Protein AF-A0A6V7M2Y9-F1 (afdb_monomer_lite)

Organism: NCBI:txid1563983

pLDDT: mean 86.56, std 9.56, range [51.16, 97.06]

Foldseek 3Di:
DLVVVCVVVVHPDGDLVSVQVVCVVVVHHRDPDRPDPDDFDFDWDDDDHDIDTDGDDDDDDPVVVVVCVPPPPDDDDDDDDDDDDDDCDDPNDGDPDPVYDDPDDD

InterPro domains:
  IPR004823 TATA box binding protein associated factor (TAF), histone-like fold domain [PF02969] (1-24)
  IPR009072 Histone-fold [G3DSA:1.10.20.10] (1-25)
  IPR009072 Histone-fold [SSF47113] (1-34)
  IPR037796 Transcription initiation factor TFIID subunit 6 [PTHR10221] (1-104)

Radius of gyration: 23.22 Å; chains: 1; bounding box: 49×47×64 Å

Sequence (106 aa):
DAAKFMRHGKRQRLTTHDIDHALKIKNIEPTYGFFSKDHIPFRFASGGGRELHFVEEKEVDLNEMISMAGGASWPKLPLEVTLRAHWLCIDGVQPTIPENPPPVSK

Structure (mmCIF, N/CA/C/O backbone):
data_AF-A0A6V7M2Y9-F1
#
_entry.id   AF-A0A6V7M2Y9-F1
#
loop_
_atom_site.group_PDB
_atom_site.id
_atom_site.type_symbol
_atom_site.label_atom_id
_atom_site.label_alt_id
_atom_site.label_comp_id
_atom_site.label_asym_id
_atom_site.label_entity_id
_atom_site.label_seq_id
_atom_site.pdbx_PDB_ins_code
_atom_site.Cartn_x
_atom_site.Cartn_y
_atom_site.Cartn_z
_atom_site.occupancy
_atom_site.B_iso_or_equiv
_atom_site.auth_seq_id
_atom_site.auth_comp_id
_atom_site.auth_asym_id
_atom_site.auth_atom_id
_atom_site.pdbx_PDB_model_num
ATOM 1 N N . ASP A 1 1 ? -15.422 -6.793 -3.848 1.00 88.88 1 ASP A N 1
ATOM 2 C CA . ASP A 1 1 ? -15.143 -5.542 -4.592 1.00 88.88 1 ASP A CA 1
ATOM 3 C C . ASP A 1 1 ? -13.834 -4.870 -4.197 1.00 88.88 1 ASP A C 1
ATOM 5 O O . ASP A 1 1 ? -13.101 -4.499 -5.100 1.00 88.88 1 ASP A O 1
ATOM 9 N N . ALA A 1 2 ? -13.456 -4.821 -2.915 1.00 93.69 2 ALA A N 1
ATOM 10 C CA . ALA A 1 2 ? -12.163 -4.257 -2.490 1.00 93.69 2 ALA A CA 1
ATOM 11 C C . ALA A 1 2 ? -10.942 -4.880 -3.207 1.00 93.69 2 ALA A C 1
ATOM 13 O O . ALA A 1 2 ? -10.093 -4.173 -3.741 1.00 93.69 2 ALA A O 1
ATOM 14 N N . ALA A 1 3 ? -10.906 -6.210 -3.354 1.00 95.94 3 ALA A N 1
ATOM 15 C CA . ALA A 1 3 ? -9.853 -6.889 -4.119 1.00 95.94 3 ALA A CA 1
ATOM 16 C C . ALA A 1 3 ? -9.787 -6.465 -5.604 1.00 95.94 3 ALA A C 1
ATOM 18 O O . ALA A 1 3 ? -8.716 -6.504 -6.210 1.00 95.94 3 ALA A O 1
ATOM 19 N N . LYS A 1 4 ? -10.912 -6.030 -6.198 1.00 95.94 4 LYS A N 1
ATOM 20 C CA . LYS A 1 4 ? -10.929 -5.496 -7.568 1.00 95.94 4 LYS A CA 1
ATOM 21 C C . LYS A 1 4 ? -10.192 -4.158 -7.608 1.00 95.94 4 LYS A C 1
ATOM 23 O O . LYS A 1 4 ? -9.315 -3.998 -8.449 1.00 95.94 4 LYS A O 1
ATOM 28 N N . PHE A 1 5 ? -10.473 -3.245 -6.674 1.00 95.44 5 PHE A N 1
ATOM 29 C CA . PHE A 1 5 ? -9.763 -1.962 -6.562 1.00 95.44 5 PHE A CA 1
ATOM 30 C C . PHE A 1 5 ? -8.256 -2.137 -6.368 1.00 95.44 5 PHE A C 1
ATOM 32 O O . PHE A 1 5 ? -7.468 -1.506 -7.073 1.00 95.44 5 PHE A O 1
ATOM 39 N N . MET A 1 6 ? -7.855 -3.070 -5.502 1.00 96.81 6 MET A N 1
ATOM 40 C CA . MET A 1 6 ? -6.448 -3.417 -5.295 1.00 96.81 6 MET A CA 1
ATOM 41 C C . MET A 1 6 ? -5.776 -3.879 -6.600 1.00 96.81 6 MET A C 1
ATOM 43 O O . MET A 1 6 ? -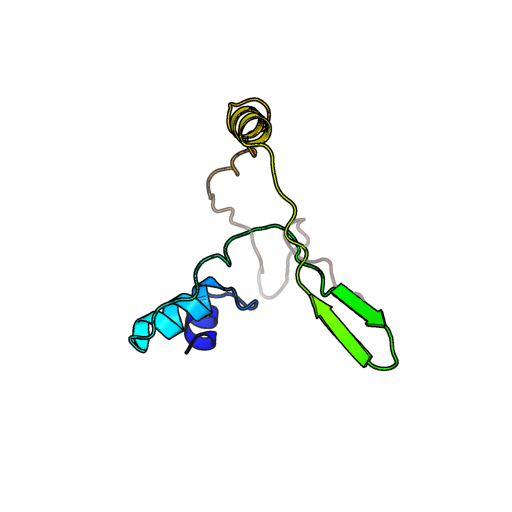4.731 -3.348 -6.989 1.00 96.81 6 MET A O 1
ATOM 47 N N . ARG A 1 7 ? -6.403 -4.829 -7.311 1.00 96.06 7 ARG A N 1
ATOM 48 C CA . ARG A 1 7 ? -5.878 -5.382 -8.568 1.00 96.06 7 ARG A CA 1
ATOM 49 C C . ARG A 1 7 ? -5.832 -4.336 -9.683 1.00 96.06 7 ARG A C 1
ATOM 51 O O . ARG A 1 7 ? -4.838 -4.267 -10.401 1.00 96.06 7 ARG A O 1
ATOM 58 N N . HIS A 1 8 ? -6.866 -3.504 -9.812 1.00 96.25 8 HIS A N 1
ATOM 59 C CA . HIS A 1 8 ? -6.892 -2.403 -10.780 1.00 96.25 8 HIS A CA 1
ATOM 60 C C . HIS A 1 8 ? -5.836 -1.336 -10.470 1.00 96.25 8 HIS A C 1
ATOM 62 O O . HIS A 1 8 ? -5.249 -0.777 -11.392 1.00 96.25 8 HIS A O 1
ATOM 68 N N . GLY A 1 9 ? -5.512 -1.128 -9.191 1.00 94.31 9 GLY A N 1
ATOM 69 C CA . GLY A 1 9 ? -4.397 -0.291 -8.754 1.00 94.31 9 GLY A CA 1
ATOM 70 C C . GLY A 1 9 ? -3.011 -0.923 -8.928 1.00 94.31 9 GLY A C 1
ATOM 71 O O . GLY A 1 9 ? -2.044 -0.337 -8.453 1.00 94.31 9 GLY A O 1
ATOM 72 N N . LYS A 1 10 ? -2.898 -2.106 -9.556 1.00 96.06 10 LYS A N 1
ATOM 73 C CA . LYS A 1 10 ? -1.645 -2.868 -9.737 1.00 96.06 10 LYS A CA 1
ATOM 74 C C . LYS A 1 10 ? -0.891 -3.136 -8.425 1.00 96.06 10 LYS A C 1
ATOM 76 O O . LYS A 1 10 ? 0.334 -3.232 -8.412 1.00 96.06 10 LYS A O 1
ATOM 81 N N . ARG A 1 11 ? -1.618 -3.264 -7.311 1.00 95.94 11 ARG A N 1
ATOM 82 C CA . ARG A 1 11 ? -1.061 -3.558 -5.984 1.00 95.94 11 ARG A CA 1
ATOM 83 C C . ARG A 1 11 ? -1.353 -5.005 -5.596 1.00 95.94 11 ARG A C 1
ATOM 85 O O . ARG A 1 11 ? -2.366 -5.568 -5.999 1.00 95.94 11 ARG A O 1
ATOM 92 N N . GLN A 1 12 ? -0.463 -5.595 -4.800 1.00 94.81 12 GLN A N 1
ATOM 93 C CA . GLN A 1 12 ? -0.676 -6.920 -4.198 1.00 94.81 12 GLN A CA 1
ATOM 94 C C . GLN A 1 12 ? -1.181 -6.839 -2.753 1.00 94.81 12 GLN A C 1
ATOM 96 O O . GLN A 1 12 ? -1.795 -7.781 -2.262 1.00 94.81 12 GLN A O 1
ATOM 101 N N . ARG A 1 13 ? -0.931 -5.713 -2.070 1.00 94.31 13 ARG A N 1
ATOM 102 C CA . ARG A 1 13 ? -1.380 -5.481 -0.696 1.00 94.31 13 ARG A CA 1
ATOM 103 C C . ARG A 1 13 ? -2.699 -4.719 -0.695 1.00 94.31 13 ARG A C 1
ATOM 105 O O . ARG A 1 13 ? -2.765 -3.623 -1.254 1.00 94.31 13 ARG A O 1
ATOM 112 N N . LEU A 1 14 ? -3.704 -5.276 -0.022 1.00 93.19 14 LEU A N 1
ATOM 113 C CA . LEU A 1 14 ? -4.983 -4.613 0.211 1.00 93.19 14 LEU A CA 1
ATOM 114 C C . LEU A 1 14 ? -4.793 -3.471 1.216 1.00 93.19 14 LEU A C 1
ATOM 116 O O . LEU A 1 14 ? -4.138 -3.643 2.243 1.00 93.19 14 LEU A O 1
ATOM 120 N N . THR A 1 15 ? -5.349 -2.303 0.913 1.00 92.12 15 THR A N 1
ATOM 121 C CA . THR A 1 15 ? -5.300 -1.113 1.776 1.00 92.12 15 THR A CA 1
ATOM 122 C C . THR A 1 15 ? -6.691 -0.736 2.278 1.00 92.12 15 THR A C 1
ATOM 124 O O . THR A 1 15 ? -7.687 -1.147 1.686 1.00 92.12 15 THR A O 1
ATOM 127 N N . THR A 1 16 ? -6.768 0.071 3.339 1.00 91.69 16 THR A N 1
ATOM 128 C CA . THR A 1 16 ? -8.040 0.586 3.887 1.00 91.69 16 THR A CA 1
ATOM 129 C C . THR A 1 16 ? -8.851 1.321 2.821 1.00 91.69 16 THR A C 1
ATOM 131 O O . THR A 1 16 ? -10.036 1.058 2.650 1.00 91.69 16 THR A O 1
ATOM 134 N N . HIS A 1 17 ? -8.174 2.090 1.970 1.00 91.56 17 HIS A N 1
ATOM 135 C CA . HIS A 1 17 ? -8.789 2.806 0.855 1.00 91.56 17 HIS A CA 1
ATOM 136 C C . HIS A 1 17 ? -9.514 1.899 -0.160 1.00 91.56 17 HIS A C 1
ATOM 138 O O . HIS A 1 17 ? -10.534 2.282 -0.730 1.00 91.56 17 HIS A O 1
ATOM 144 N N . ASP A 1 18 ? -9.022 0.675 -0.381 1.00 93.94 18 ASP A N 1
ATOM 145 C CA . ASP A 1 18 ? -9.690 -0.286 -1.270 1.00 93.94 18 ASP A CA 1
ATOM 146 C C . ASP A 1 18 ? -11.029 -0.758 -0.690 1.00 93.94 18 ASP A C 1
ATOM 148 O O . ASP A 1 18 ? -11.972 -1.050 -1.432 1.00 93.94 18 ASP A O 1
ATOM 152 N N . ILE A 1 19 ? -11.108 -0.841 0.640 1.00 94.00 19 ILE A N 1
ATOM 153 C CA . ILE A 1 19 ? -12.319 -1.195 1.379 1.00 94.00 19 ILE A CA 1
ATOM 154 C C . ILE A 1 19 ? -13.282 -0.008 1.367 1.00 94.00 19 ILE A C 1
ATOM 156 O O . ILE A 1 19 ? -14.441 -0.199 1.005 1.00 94.00 19 ILE A O 1
ATOM 160 N N . ASP A 1 20 ? -12.803 1.207 1.639 1.00 93.50 20 ASP A N 1
ATOM 161 C CA . ASP A 1 20 ? -13.619 2.428 1.604 1.00 93.50 20 ASP A CA 1
ATOM 162 C C . ASP A 1 20 ? -14.281 2.627 0.237 1.00 93.50 20 ASP A C 1
ATOM 164 O O . ASP A 1 20 ? -15.480 2.891 0.138 1.00 93.50 20 ASP A O 1
ATOM 168 N N . HIS A 1 21 ? -13.527 2.423 -0.846 1.00 93.50 21 HIS A N 1
ATOM 169 C CA . HIS A 1 21 ? -14.073 2.469 -2.200 1.00 93.50 21 HIS A CA 1
ATOM 170 C C . HIS A 1 21 ? -15.120 1.383 -2.460 1.00 93.50 21 HIS A C 1
ATOM 172 O O . HIS A 1 21 ? -16.119 1.630 -3.139 1.00 93.50 21 HIS A O 1
ATOM 178 N N . ALA A 1 22 ? -14.924 0.183 -1.912 1.00 95.12 22 ALA A N 1
ATOM 179 C CA . ALA A 1 22 ? -15.902 -0.890 -2.018 1.00 95.12 22 ALA A CA 1
ATOM 180 C C . ALA A 1 22 ? -17.187 -0.594 -1.230 1.00 95.12 22 ALA A C 1
ATOM 182 O O . ALA A 1 22 ? -18.270 -0.910 -1.724 1.00 95.12 22 ALA A O 1
ATOM 183 N N . LEU A 1 23 ? -17.081 0.019 -0.047 1.00 94.50 23 LEU A N 1
ATOM 184 C CA . LEU A 1 23 ? -18.226 0.460 0.755 1.00 94.50 23 LEU A CA 1
ATOM 185 C C . LEU A 1 23 ? -19.000 1.564 0.033 1.00 94.50 23 LEU A C 1
ATOM 187 O O . LEU A 1 23 ? -20.212 1.448 -0.145 1.00 94.50 23 LEU A O 1
ATOM 191 N N . LYS A 1 24 ? -18.282 2.553 -0.509 1.00 93.38 24 LYS A N 1
ATOM 192 C CA . LYS A 1 24 ? -18.869 3.661 -1.266 1.00 93.38 24 LYS A CA 1
ATOM 193 C C . LYS A 1 24 ? -19.679 3.188 -2.475 1.00 93.38 24 LYS A C 1
ATOM 195 O O . LYS A 1 24 ? -20.790 3.662 -2.675 1.00 93.38 24 LYS A O 1
ATOM 200 N N . ILE A 1 25 ? -19.175 2.224 -3.257 1.00 95.06 25 ILE A N 1
ATOM 201 C CA . ILE A 1 25 ? -19.929 1.655 -4.396 1.00 95.06 25 ILE A CA 1
ATOM 202 C C . ILE A 1 25 ? -21.207 0.941 -3.943 1.00 95.06 25 ILE A C 1
ATOM 204 O O . ILE A 1 25 ? -22.195 0.917 -4.673 1.00 95.06 25 ILE A O 1
ATOM 208 N N . LYS A 1 26 ? -21.203 0.358 -2.745 1.00 94.75 26 LYS A N 1
ATOM 209 C CA . LYS A 1 26 ? -22.370 -0.320 -2.175 1.00 94.75 26 LYS A CA 1
ATOM 210 C C . LYS A 1 26 ? -23.356 0.638 -1.500 1.00 94.75 26 LYS A C 1
ATOM 212 O O . LYS A 1 26 ? -24.324 0.159 -0.920 1.00 94.75 26 LYS A O 1
ATOM 217 N N . ASN A 1 27 ? -23.129 1.953 -1.576 1.00 94.50 27 ASN A N 1
ATOM 218 C CA . ASN A 1 27 ? -23.870 2.972 -0.826 1.00 94.50 27 ASN A CA 1
ATOM 219 C C . ASN A 1 27 ? -23.867 2.715 0.692 1.00 94.50 27 ASN A C 1
ATOM 221 O O . ASN A 1 27 ? -24.836 3.017 1.381 1.00 94.50 27 ASN A O 1
ATOM 225 N N . ILE A 1 28 ? -22.778 2.136 1.205 1.00 94.75 28 ILE A N 1
ATOM 226 C CA . ILE A 1 28 ? -22.542 1.960 2.637 1.00 94.75 28 ILE A CA 1
ATOM 227 C C . ILE A 1 28 ? -21.614 3.087 3.083 1.00 94.75 28 ILE A C 1
ATOM 229 O O . ILE A 1 28 ? -20.639 3.400 2.394 1.00 94.75 28 ILE A O 1
ATOM 233 N N . GLU A 1 29 ? -21.920 3.695 4.226 1.00 90.25 29 GLU A N 1
ATOM 234 C CA . GLU A 1 29 ? -21.064 4.720 4.812 1.00 90.25 29 GLU A CA 1
ATOM 235 C C . GLU A 1 29 ? -19.669 4.138 5.122 1.00 90.25 29 GLU A C 1
ATOM 237 O O . GLU A 1 29 ? -19.572 3.064 5.727 1.00 90.25 29 GLU A O 1
ATOM 242 N N . PRO A 1 30 ? -18.580 4.785 4.667 1.00 86.12 30 PRO A N 1
ATOM 243 C CA . PRO A 1 30 ? -17.231 4.314 4.941 1.00 86.12 30 PRO A CA 1
ATOM 244 C C . PRO A 1 30 ? -16.874 4.499 6.417 1.00 86.12 30 PRO A C 1
ATOM 246 O O . PRO A 1 30 ? -17.351 5.405 7.096 1.00 86.12 30 PRO A O 1
ATOM 249 N N . THR A 1 31 ? -15.983 3.649 6.912 1.00 86.12 31 THR A N 1
ATOM 250 C CA . THR A 1 31 ? -15.502 3.722 8.290 1.00 86.12 31 THR A CA 1
ATOM 251 C C . THR A 1 31 ? -14.415 4.787 8.423 1.00 86.12 31 THR A C 1
ATOM 253 O O . THR A 1 31 ? -13.335 4.649 7.848 1.00 86.12 31 THR A O 1
ATOM 256 N N . TYR A 1 32 ? -14.674 5.839 9.196 1.00 87.12 32 TYR A N 1
ATOM 257 C CA . TYR A 1 32 ? -13.700 6.904 9.451 1.00 87.12 32 TYR A CA 1
ATOM 258 C C . TYR A 1 32 ? -12.640 6.488 10.484 1.00 87.12 32 TYR A C 1
ATOM 260 O O . TYR A 1 32 ? -12.849 5.575 11.277 1.00 87.12 32 TYR A O 1
ATOM 268 N N . GLY A 1 33 ? -11.492 7.173 10.477 1.00 83.81 33 GLY A N 1
ATOM 269 C CA . GLY A 1 33 ? -10.423 6.982 11.471 1.00 83.81 33 GLY A CA 1
ATOM 270 C C . GLY A 1 33 ? -9.319 5.990 11.081 1.00 83.81 33 GLY A C 1
ATOM 271 O O . GLY A 1 33 ? -8.270 5.969 11.715 1.00 83.81 33 GLY A O 1
ATOM 272 N N . PHE A 1 34 ? -9.466 5.240 9.984 1.00 83.06 34 PHE A N 1
ATOM 273 C CA . PHE A 1 34 ? -8.492 4.224 9.545 1.00 83.06 34 PHE A CA 1
ATOM 274 C C . PHE A 1 34 ? -7.414 4.755 8.576 1.00 83.06 34 PHE A C 1
ATOM 276 O O . PHE A 1 34 ? -7.042 4.095 7.601 1.00 83.06 34 PHE A O 1
ATOM 283 N N . PHE A 1 35 ? -6.903 5.960 8.849 1.00 78.19 35 PHE A N 1
ATOM 284 C CA . PHE A 1 35 ? -5.864 6.625 8.044 1.00 78.19 35 PHE A CA 1
ATOM 285 C C . PHE A 1 35 ? -4.525 6.775 8.767 1.00 78.19 35 PHE A C 1
ATOM 287 O O . PHE A 1 35 ? -3.549 7.197 8.140 1.00 78.19 35 PHE A O 1
ATOM 294 N N . SER A 1 36 ? -4.469 6.454 10.066 1.00 74.69 36 SER A N 1
ATOM 295 C CA . SER A 1 36 ? -3.214 6.545 10.805 1.00 74.69 36 SER A CA 1
ATOM 296 C C . SER A 1 36 ? -2.166 5.621 10.183 1.00 74.69 36 SER A C 1
ATOM 298 O O . SER A 1 36 ? -2.446 4.477 9.819 1.00 74.69 36 SER A O 1
ATOM 300 N N . LYS A 1 37 ? -0.950 6.150 10.028 1.00 69.12 37 LYS A N 1
ATOM 301 C CA . LYS A 1 37 ? 0.220 5.373 9.602 1.00 69.12 37 LYS A CA 1
ATOM 302 C C . LYS A 1 37 ? 0.826 4.588 10.761 1.00 69.12 37 LYS A C 1
ATOM 304 O O . LYS A 1 37 ? 1.697 3.751 10.523 1.00 69.12 37 LYS A O 1
ATOM 309 N N . ASP A 1 38 ? 0.384 4.869 11.981 1.00 75.88 38 ASP A N 1
ATOM 310 C CA . ASP A 1 38 ? 0.915 4.248 13.176 1.00 75.88 38 ASP A CA 1
ATOM 311 C C . ASP A 1 38 ? 0.492 2.786 13.234 1.00 75.88 38 ASP A C 1
ATOM 313 O O . ASP A 1 38 ? -0.639 2.408 12.916 1.00 75.88 38 ASP A O 1
ATOM 317 N 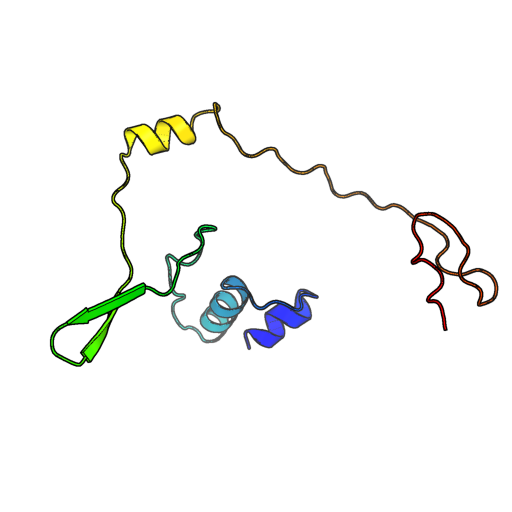N . HIS A 1 39 ? 1.434 1.936 13.626 1.00 78.31 39 HIS A N 1
ATOM 318 C CA . HIS A 1 39 ? 1.136 0.537 13.855 1.00 78.31 39 HIS A CA 1
ATOM 319 C C . HIS A 1 39 ? 0.251 0.409 15.098 1.00 78.31 39 HIS A C 1
ATOM 321 O O . HIS A 1 39 ? 0.670 0.777 16.194 1.00 78.31 39 HIS A O 1
ATOM 327 N N . ILE A 1 40 ? -0.951 -0.144 14.928 1.00 79.44 40 ILE A N 1
ATOM 328 C CA . ILE A 1 40 ? -1.869 -0.449 16.028 1.00 79.44 40 ILE A CA 1
ATOM 329 C C . ILE A 1 40 ? -1.690 -1.932 16.386 1.00 79.44 40 ILE A C 1
ATOM 331 O O . ILE A 1 40 ? -2.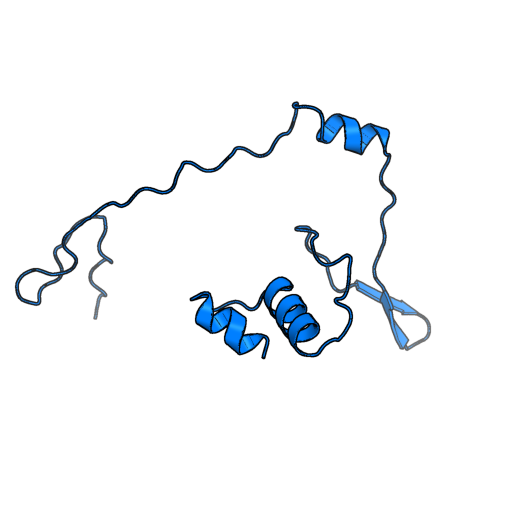170 -2.793 15.641 1.00 79.44 40 ILE A O 1
ATOM 335 N N . PRO A 1 41 ? -0.973 -2.268 17.474 1.00 80.69 41 PRO A N 1
ATOM 336 C CA . PRO A 1 41 ? -0.779 -3.657 17.867 1.00 80.69 41 PRO A CA 1
ATOM 337 C C . PRO A 1 41 ? -2.071 -4.247 18.440 1.00 80.69 41 PRO A C 1
ATOM 339 O O . PRO A 1 41 ? -2.823 -3.568 19.140 1.00 80.69 41 PRO A O 1
ATOM 342 N N . PHE A 1 42 ? -2.294 -5.543 18.213 1.00 81.31 42 PHE A N 1
ATOM 343 C CA . PHE A 1 42 ? -3.334 -6.281 18.927 1.00 81.31 42 PHE A CA 1
ATOM 344 C C . PHE A 1 42 ? -2.927 -6.425 20.392 1.00 81.31 42 PHE A C 1
ATOM 346 O O . PHE A 1 42 ? -1.994 -7.159 20.718 1.00 81.31 42 PHE A O 1
ATOM 353 N N . ARG A 1 43 ? -3.623 -5.710 21.275 1.00 83.31 43 ARG A N 1
ATOM 354 C CA . ARG A 1 43 ? -3.422 -5.805 22.721 1.00 83.31 43 ARG A CA 1
ATOM 355 C C . ARG A 1 43 ? -4.488 -6.697 23.335 1.00 83.31 43 ARG A C 1
ATOM 357 O O . ARG A 1 43 ? -5.611 -6.785 22.836 1.00 83.31 43 ARG A O 1
ATOM 364 N N . PHE A 1 44 ? -4.119 -7.371 24.414 1.00 83.75 44 PHE A N 1
ATOM 365 C CA . PHE A 1 44 ? -5.039 -8.139 25.236 1.00 83.75 44 PHE A CA 1
ATOM 366 C C . PHE A 1 44 ? -4.742 -7.886 26.713 1.00 83.75 44 PHE A C 1
ATOM 368 O O . PHE A 1 44 ? -3.595 -7.666 27.101 1.00 83.75 44 PHE A O 1
ATOM 375 N N . ALA A 1 45 ? -5.787 -7.909 27.530 1.00 81.12 45 ALA A N 1
ATOM 376 C CA . ALA A 1 45 ? -5.706 -7.968 28.978 1.00 81.12 45 ALA A CA 1
ATOM 377 C C . ALA A 1 45 ? -6.218 -9.341 29.425 1.00 81.12 45 ALA A C 1
ATOM 379 O O . ALA A 1 45 ? -7.249 -9.815 28.940 1.00 81.12 45 ALA A O 1
ATOM 380 N N . SER A 1 46 ? -5.497 -9.982 30.342 1.00 79.69 46 SER A N 1
ATOM 381 C CA . SER A 1 46 ? -5.913 -11.243 30.955 1.00 79.69 46 SER A CA 1
ATOM 382 C C . SER A 1 46 ? -6.291 -10.984 32.409 1.00 79.69 46 SER A C 1
ATOM 384 O O . SER A 1 46 ? -5.477 -10.492 33.191 1.00 79.69 46 SER A O 1
ATOM 386 N N . GLY A 1 47 ? -7.542 -11.276 32.764 1.00 72.06 47 GLY A N 1
ATOM 387 C CA . GLY A 1 47 ? -8.064 -11.106 34.118 1.00 72.06 47 GLY A CA 1
ATOM 388 C C . GLY A 1 47 ? -9.295 -11.981 34.340 1.00 72.06 47 GLY A C 1
ATOM 389 O O . GLY A 1 47 ? -10.242 -11.939 33.560 1.00 72.06 47 GLY A O 1
ATOM 390 N N . GLY A 1 48 ? -9.283 -12.809 35.390 1.00 71.12 48 GLY A N 1
ATOM 391 C CA . GLY A 1 48 ? -10.438 -13.636 35.770 1.00 71.12 48 GLY A CA 1
ATOM 392 C C . GLY A 1 48 ? -10.746 -14.826 34.847 1.00 71.12 48 GLY A C 1
ATOM 393 O O . GLY A 1 48 ? -11.885 -15.281 34.810 1.00 71.12 48 GLY A O 1
ATOM 394 N N . GLY A 1 49 ? -9.759 -15.335 34.098 1.00 77.62 49 GLY A N 1
ATOM 395 C CA . GLY A 1 49 ? -9.914 -16.521 33.239 1.00 77.62 49 GLY A CA 1
ATOM 396 C C . GLY A 1 49 ? -10.496 -16.248 31.846 1.00 77.62 49 GLY A C 1
ATOM 397 O O . GLY A 1 49 ? -10.884 -17.190 31.159 1.00 77.62 49 GLY A O 1
ATOM 398 N N . ARG A 1 50 ? -10.568 -14.979 31.420 1.00 78.62 50 ARG A N 1
ATOM 399 C CA . ARG A 1 50 ? -10.954 -14.577 30.058 1.00 78.62 50 ARG A CA 1
ATOM 400 C C . ARG A 1 50 ? -9.930 -13.602 29.482 1.00 78.62 50 ARG A C 1
ATOM 402 O O . ARG A 1 50 ? -9.395 -12.764 30.207 1.00 78.62 50 ARG A O 1
ATOM 409 N N . GLU A 1 51 ? -9.689 -13.715 28.182 1.00 80.69 51 GLU A N 1
ATOM 410 C CA . GLU A 1 51 ? -8.880 -12.769 27.413 1.00 80.69 51 GLU A CA 1
ATOM 411 C C . GLU A 1 51 ? -9.797 -11.696 26.815 1.00 80.69 51 GLU A C 1
ATOM 413 O O . GLU A 1 51 ? -10.818 -12.012 26.199 1.00 80.69 51 GLU A O 1
ATOM 418 N N . LEU A 1 52 ? -9.456 -10.424 27.024 1.00 83.81 52 LEU A N 1
ATOM 419 C CA . LEU A 1 52 ? -10.175 -9.280 26.466 1.00 83.81 52 LEU A CA 1
ATOM 420 C C . LEU A 1 52 ? -9.232 -8.464 25.591 1.00 83.81 52 LEU A C 1
ATOM 422 O O . LEU A 1 52 ? -8.161 -8.061 26.039 1.00 83.81 52 LEU A O 1
ATOM 426 N N . HIS A 1 53 ? -9.647 -8.186 24.359 1.00 84.12 53 HIS A N 1
ATOM 427 C CA . HIS A 1 53 ? -8.919 -7.296 23.463 1.00 84.12 53 HIS A CA 1
ATOM 428 C C . HIS A 1 53 ? -9.385 -5.856 23.646 1.00 84.12 53 HIS A C 1
ATOM 430 O O . HIS A 1 53 ? -10.584 -5.597 23.749 1.00 84.12 53 HIS A O 1
ATOM 436 N N . PHE A 1 54 ? -8.438 -4.922 23.663 1.00 86.06 54 PHE A N 1
ATOM 437 C CA . PHE A 1 54 ? -8.727 -3.495 23.745 1.00 86.06 54 PHE A CA 1
ATOM 438 C C . PHE A 1 54 ? -7.775 -2.703 22.851 1.00 86.06 54 PHE A C 1
ATOM 440 O O . PHE A 1 54 ? -6.669 -3.152 22.541 1.00 86.06 54 PHE A O 1
ATOM 447 N N . VAL A 1 55 ? -8.220 -1.520 22.443 1.00 83.44 55 VAL A N 1
ATOM 448 C CA . VAL A 1 55 ? -7.392 -0.529 21.758 1.00 83.44 55 VAL A CA 1
ATOM 449 C C . VAL A 1 55 ? -7.041 0.533 22.788 1.00 83.44 55 VAL A C 1
ATOM 451 O O . VAL A 1 55 ? -7.926 1.089 23.430 1.00 83.44 55 VAL A O 1
ATOM 454 N N . GLU A 1 56 ? -5.748 0.758 23.000 1.00 81.12 56 GLU A N 1
ATOM 455 C CA . GLU A 1 56 ? -5.282 1.839 23.865 1.00 81.12 56 GLU A CA 1
ATOM 456 C C . GLU A 1 56 ? -5.315 3.146 23.074 1.00 81.12 56 GLU A C 1
ATOM 458 O O . GLU A 1 56 ? -4.598 3.291 22.082 1.00 81.12 56 GLU A O 1
ATOM 463 N N . GLU A 1 57 ? -6.138 4.090 23.516 1.00 80.81 57 GLU A N 1
ATOM 464 C CA . GLU A 1 57 ? -6.180 5.441 22.967 1.00 80.81 57 GLU A CA 1
ATOM 465 C C . GLU A 1 57 ? -5.349 6.358 23.862 1.00 80.81 57 GLU A C 1
ATOM 467 O O . GLU A 1 57 ? -5.758 6.732 24.959 1.00 80.81 57 GLU A O 1
ATOM 472 N N . LYS A 1 58 ? -4.134 6.680 23.409 1.00 81.50 58 LYS A N 1
ATOM 473 C CA . LYS A 1 58 ? -3.261 7.619 24.110 1.00 81.50 58 LYS A CA 1
ATOM 474 C C . LYS A 1 58 ? -3.705 9.047 23.796 1.00 81.50 58 LYS A C 1
ATOM 476 O O . LYS A 1 58 ? -3.696 9.451 22.635 1.00 81.50 58 LYS A O 1
ATOM 481 N N . GLU A 1 59 ? -4.028 9.814 24.830 1.00 84.94 59 GLU A N 1
ATOM 482 C CA . GLU A 1 59 ? -4.270 11.250 24.698 1.00 84.94 59 GLU A CA 1
ATOM 483 C C . GLU A 1 59 ? -2.980 11.975 24.281 1.00 84.94 59 GLU A C 1
ATOM 485 O O . GLU A 1 59 ? -1.884 11.664 24.760 1.00 84.94 59 GLU A O 1
ATOM 490 N N . VAL A 1 60 ? -3.108 12.935 23.366 1.00 83.06 60 VAL A N 1
ATOM 491 C CA . VAL A 1 60 ? -1.990 13.732 22.846 1.00 83.06 60 VAL A CA 1
ATOM 492 C C . VAL A 1 60 ? -2.245 15.199 23.175 1.00 83.06 60 VAL A C 1
ATOM 494 O O . VAL A 1 60 ? -3.360 15.688 22.993 1.00 83.06 60 VAL A O 1
ATOM 497 N N . ASP A 1 61 ? -1.217 15.910 23.644 1.00 88.81 61 ASP A N 1
ATOM 498 C CA . ASP A 1 61 ? -1.305 17.352 23.872 1.00 88.81 61 ASP A CA 1
ATOM 499 C C . ASP A 1 61 ? -1.376 18.095 22.528 1.00 88.81 61 ASP A C 1
ATOM 501 O O . ASP A 1 61 ? -0.526 17.938 21.647 1.00 88.81 61 ASP A O 1
ATOM 505 N N . LEU A 1 62 ? -2.389 18.948 22.379 1.00 88.06 62 LEU A N 1
ATOM 506 C CA . LEU A 1 62 ? -2.585 19.775 21.193 1.00 88.06 62 LEU A CA 1
ATOM 507 C C . LEU A 1 62 ? -1.398 20.716 20.944 1.00 88.06 62 LEU A C 1
ATOM 509 O O . LEU A 1 62 ? -1.048 20.956 19.787 1.00 88.06 62 LEU A O 1
ATOM 513 N N . ASN A 1 63 ? -0.750 21.220 21.999 1.00 88.06 63 ASN A N 1
ATOM 514 C CA . ASN A 1 63 ? 0.430 22.076 21.857 1.00 88.06 63 ASN A CA 1
ATOM 515 C C . ASN A 1 63 ? 1.613 21.299 21.264 1.00 88.06 63 ASN A C 1
ATOM 517 O O . ASN A 1 63 ? 2.307 21.808 20.380 1.00 88.06 63 ASN A O 1
ATOM 521 N N . GLU A 1 64 ? 1.803 20.048 21.696 1.00 83.56 64 GLU A N 1
ATOM 522 C CA . GLU A 1 64 ? 2.808 19.144 21.133 1.00 83.56 64 GLU A CA 1
ATOM 523 C C . GLU A 1 64 ? 2.510 18.871 19.651 1.00 83.56 64 GLU A C 1
ATOM 525 O O . GLU A 1 64 ? 3.390 19.042 18.804 1.00 83.56 64 GLU A O 1
ATOM 530 N N . MET A 1 65 ? 1.253 18.566 19.305 1.00 81.94 65 MET A N 1
ATOM 531 C CA . MET A 1 65 ? 0.844 18.345 17.913 1.00 81.94 65 MET A CA 1
ATOM 532 C C . MET A 1 65 ? 1.102 19.558 17.015 1.00 81.94 65 MET A C 1
ATOM 534 O O . MET A 1 65 ? 1.624 19.399 15.910 1.00 81.94 65 MET A O 1
ATOM 538 N N . ILE A 1 66 ? 0.762 20.767 17.474 1.00 84.56 66 ILE A N 1
ATOM 539 C CA . ILE A 1 66 ? 0.986 22.006 16.715 1.00 84.56 66 ILE A CA 1
ATOM 540 C C . ILE A 1 66 ? 2.483 22.248 16.526 1.00 84.56 66 ILE A C 1
ATOM 542 O O . ILE A 1 66 ? 2.908 22.594 15.425 1.00 84.56 66 ILE A O 1
ATOM 546 N N . SER A 1 67 ? 3.294 22.027 17.564 1.00 80.94 67 SER A N 1
ATOM 547 C CA . SER A 1 67 ? 4.748 22.181 17.462 1.00 80.94 67 SER A CA 1
ATO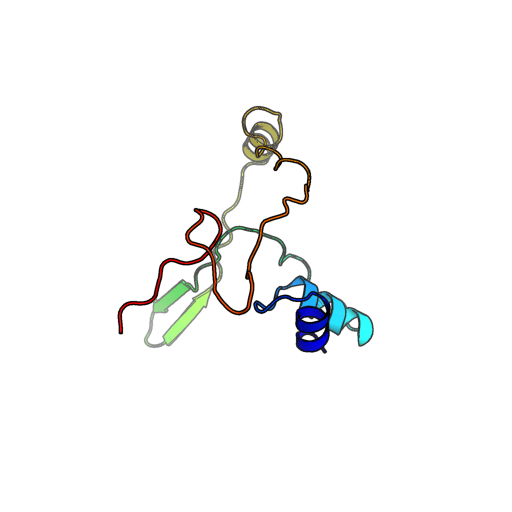M 548 C C . SER A 1 67 ? 5.385 21.180 16.488 1.00 80.94 67 SER A C 1
ATOM 550 O O . SER A 1 67 ? 6.243 21.569 15.696 1.00 80.94 67 SER A O 1
ATOM 552 N N . MET A 1 68 ? 4.911 19.927 16.451 1.00 72.44 68 MET A N 1
ATOM 553 C CA . MET A 1 68 ? 5.337 18.943 15.448 1.00 72.44 68 MET A CA 1
ATOM 554 C C . MET A 1 68 ? 4.887 19.336 14.033 1.00 72.44 68 MET A C 1
ATOM 556 O O . MET A 1 68 ? 5.663 19.227 13.080 1.00 72.44 68 MET A O 1
ATOM 560 N N . ALA A 1 69 ? 3.660 19.843 13.894 1.00 69.12 69 ALA A N 1
ATOM 561 C CA . ALA A 1 69 ? 3.110 20.324 12.628 1.00 69.12 69 ALA A CA 1
ATOM 562 C C . ALA A 1 69 ? 3.754 21.641 12.145 1.00 69.12 69 ALA A C 1
ATOM 564 O O . ALA A 1 69 ? 3.671 21.965 10.959 1.00 69.12 69 ALA A O 1
ATOM 565 N N . GLY A 1 70 ? 4.421 22.389 13.025 1.00 59.88 70 GLY A N 1
ATOM 566 C CA . GLY A 1 70 ? 5.091 23.657 12.745 1.00 59.88 70 GLY A CA 1
ATOM 567 C C . GLY A 1 70 ? 6.544 23.490 12.303 1.00 59.88 70 GLY A C 1
ATOM 568 O O . GLY A 1 70 ? 7.452 23.804 13.058 1.00 59.88 70 GLY A O 1
ATOM 569 N N . GLY A 1 71 ? 6.776 23.015 11.076 1.00 59.25 71 GLY A N 1
ATOM 570 C CA . GLY A 1 71 ? 8.040 23.117 10.322 1.00 59.25 71 GLY A CA 1
ATOM 571 C C . GLY A 1 71 ? 9.268 22.347 10.840 1.00 59.25 71 GLY A C 1
ATOM 572 O O . GLY A 1 71 ? 10.052 21.857 10.030 1.00 59.25 71 GLY A O 1
ATOM 573 N N . ALA A 1 72 ? 9.445 22.185 12.153 1.00 61.88 72 ALA A N 1
ATOM 574 C CA . ALA A 1 72 ? 10.648 21.618 12.764 1.00 61.88 72 ALA A CA 1
ATOM 575 C C . ALA A 1 72 ? 10.837 20.113 12.486 1.00 61.88 72 ALA A C 1
ATOM 577 O O . ALA A 1 72 ? 11.945 19.600 12.626 1.00 61.88 72 ALA A O 1
ATOM 578 N N . SER A 1 73 ? 9.778 19.408 12.069 1.00 67.06 73 SER A N 1
ATOM 579 C CA . SER A 1 73 ? 9.790 17.952 11.855 1.00 67.06 73 SER A CA 1
ATOM 580 C C . SER A 1 73 ? 9.056 17.484 10.591 1.00 67.06 73 SER A C 1
ATOM 582 O O . SER A 1 73 ? 8.645 16.328 10.494 1.00 67.06 73 SER A O 1
ATOM 584 N N . TRP A 1 74 ? 8.877 18.361 9.596 1.00 75.06 74 TRP A N 1
ATOM 585 C CA . TRP A 1 74 ? 8.149 17.984 8.384 1.00 75.06 74 TRP A CA 1
ATOM 586 C C . TRP A 1 74 ? 8.794 16.781 7.680 1.00 75.06 74 TRP A C 1
ATOM 588 O O . TRP A 1 74 ? 10.016 16.753 7.488 1.00 75.06 74 TRP A O 1
ATOM 598 N N . PRO A 1 75 ? 7.992 15.783 7.264 1.00 79.06 75 PRO A N 1
ATOM 599 C CA . PRO A 1 75 ? 8.515 14.656 6.518 1.00 79.06 75 PRO A CA 1
ATOM 600 C C . PRO A 1 75 ? 9.121 15.166 5.213 1.00 79.06 75 PRO A C 1
ATOM 602 O O . PRO A 1 75 ? 8.517 15.964 4.493 1.00 79.06 75 PRO A O 1
ATOM 605 N N . LYS A 1 76 ? 10.329 14.692 4.900 1.00 85.12 76 LYS A N 1
ATOM 606 C CA . LYS A 1 76 ? 10.978 15.016 3.630 1.00 85.12 76 LYS A CA 1
ATOM 607 C C . LYS A 1 76 ? 10.089 14.543 2.487 1.00 85.12 76 LYS A C 1
ATOM 609 O O . LYS A 1 76 ? 9.665 13.386 2.463 1.00 85.12 76 LYS A O 1
ATOM 614 N N . LEU A 1 77 ? 9.827 15.442 1.546 1.00 88.94 77 LEU A N 1
ATOM 615 C CA . LEU A 1 77 ? 9.097 15.091 0.340 1.00 88.94 77 LEU A CA 1
ATOM 616 C C . LEU A 1 77 ? 9.955 14.140 -0.508 1.00 88.94 77 LEU A C 1
ATOM 618 O O . LEU A 1 77 ? 11.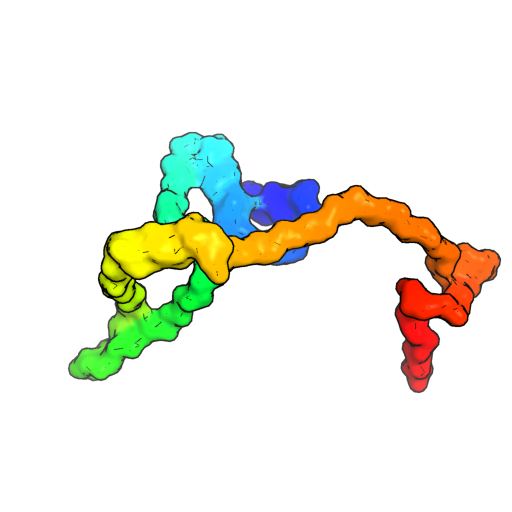159 14.373 -0.657 1.00 88.94 77 LEU A O 1
ATOM 622 N N . PRO A 1 78 ? 9.365 13.065 -1.054 1.00 91.88 78 PRO A N 1
ATOM 623 C CA . PRO A 1 78 ? 10.025 12.260 -2.069 1.00 91.88 78 PRO A CA 1
ATOM 624 C C . PRO A 1 78 ? 10.408 13.111 -3.284 1.00 91.88 78 PRO A C 1
ATOM 626 O O . PRO A 1 78 ? 9.772 14.125 -3.569 1.00 91.88 78 PRO A O 1
ATOM 629 N N . LEU A 1 79 ? 11.42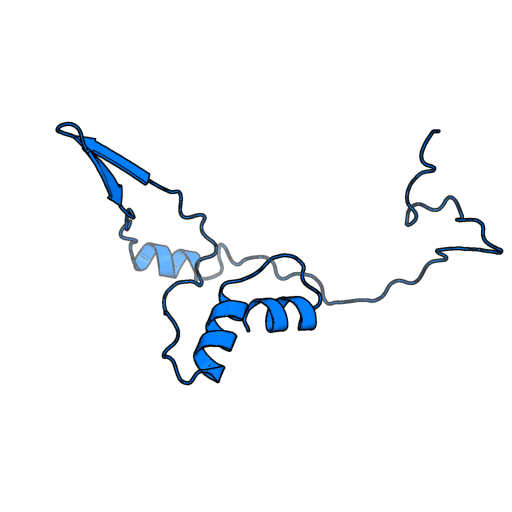6 12.665 -4.021 1.00 93.94 79 LEU A N 1
ATOM 630 C CA . LEU A 1 79 ? 11.735 13.229 -5.333 1.00 93.94 79 LEU A CA 1
ATOM 631 C C . LEU A 1 79 ? 10.574 12.990 -6.305 1.00 93.94 79 LEU A C 1
ATOM 633 O O . LEU A 1 79 ? 9.799 12.042 -6.151 1.00 93.94 79 LEU A O 1
ATOM 637 N N . GLU A 1 80 ? 10.492 13.834 -7.330 1.00 95.62 80 GLU A N 1
ATOM 638 C CA . GLU A 1 80 ? 9.522 13.649 -8.402 1.00 95.62 80 GLU A CA 1
ATOM 639 C C . GLU A 1 80 ? 9.750 12.339 -9.165 1.00 95.62 80 GLU A C 1
ATOM 641 O O . GLU A 1 80 ? 10.862 11.808 -9.264 1.00 95.62 80 GLU A O 1
ATOM 646 N N . VAL A 1 81 ? 8.659 11.812 -9.716 1.00 95.62 81 VAL A N 1
ATOM 647 C CA . VAL A 1 81 ? 8.676 10.563 -10.474 1.00 95.62 81 VAL A CA 1
ATOM 648 C C . VAL A 1 81 ? 9.405 10.782 -11.797 1.00 95.62 81 VAL A C 1
ATOM 650 O O . VAL A 1 81 ? 9.004 11.613 -12.607 1.00 95.62 81 VAL A O 1
ATOM 653 N N . THR A 1 82 ? 10.448 9.989 -12.043 1.00 97.06 82 THR A N 1
ATOM 654 C CA . THR A 1 82 ? 11.207 9.988 -13.301 1.00 97.06 82 THR A CA 1
ATOM 655 C C . THR A 1 82 ? 11.302 8.574 -13.870 1.00 97.06 82 THR A C 1
ATOM 657 O O . THR A 1 82 ? 11.179 7.583 -13.147 1.00 97.06 82 THR A O 1
ATOM 660 N N . LEU A 1 83 ? 11.492 8.467 -15.187 1.00 96.06 83 LEU A N 1
ATOM 661 C CA . LEU A 1 83 ? 11.672 7.192 -15.879 1.00 96.06 83 LEU A CA 1
ATOM 662 C C . LEU A 1 83 ? 13.142 7.010 -16.255 1.00 96.06 83 LEU A C 1
ATOM 664 O O . LEU A 1 83 ? 13.745 7.887 -16.869 1.00 96.06 83 LEU A O 1
ATOM 668 N N . ARG A 1 84 ? 13.698 5.840 -15.933 1.00 95.12 84 ARG A N 1
ATOM 669 C CA . ARG A 1 84 ? 15.043 5.429 -16.341 1.00 95.12 84 ARG A CA 1
ATOM 670 C C . ARG A 1 84 ? 14.953 4.145 -17.156 1.00 95.12 84 ARG A C 1
ATOM 672 O O . ARG A 1 84 ? 14.453 3.136 -16.666 1.00 95.12 84 ARG A O 1
ATOM 679 N N . ALA A 1 85 ? 15.440 4.187 -18.390 1.00 95.81 85 ALA A N 1
ATOM 680 C CA . ALA A 1 85 ? 15.484 3.029 -19.276 1.00 95.81 85 ALA A CA 1
ATOM 681 C C . ALA A 1 85 ? 16.835 2.303 -19.173 1.00 95.81 85 ALA A C 1
ATOM 683 O O . ALA A 1 85 ? 17.874 2.934 -18.982 1.00 95.81 85 ALA A O 1
ATOM 684 N N . HIS A 1 86 ? 16.809 0.979 -19.317 1.00 95.12 86 HIS A N 1
ATOM 685 C CA . HIS A 1 86 ? 17.983 0.115 -19.452 1.00 95.12 86 HIS A CA 1
ATOM 686 C C . HIS A 1 86 ? 17.605 -1.133 -20.264 1.00 95.12 86 HIS A C 1
ATOM 688 O O . HIS A 1 86 ? 16.421 -1.436 -20.433 1.00 95.12 86 HIS A O 1
ATOM 694 N N . TRP A 1 87 ? 18.602 -1.859 -20.772 1.00 95.06 87 TRP A N 1
ATOM 695 C CA . TRP A 1 87 ? 18.375 -3.121 -21.475 1.00 95.06 87 TRP A CA 1
ATOM 696 C C . TRP A 1 87 ? 18.115 -4.256 -20.483 1.00 95.06 87 TRP A C 1
ATOM 698 O O . TRP A 1 87 ? 19.020 -4.694 -19.774 1.00 95.06 87 TRP A O 1
ATOM 708 N N . LEU A 1 88 ? 16.888 -4.776 -20.480 1.00 94.69 88 LEU A N 1
ATOM 709 C CA . LEU A 1 88 ? 16.552 -5.998 -19.743 1.00 94.69 88 LEU A CA 1
ATOM 710 C C . LEU A 1 88 ? 17.104 -7.252 -20.442 1.00 94.69 88 LEU A C 1
ATOM 712 O O . LEU A 1 88 ? 17.460 -8.227 -19.785 1.00 94.69 88 LEU A O 1
ATOM 716 N N . CYS A 1 89 ? 17.149 -7.238 -21.776 1.00 94.81 89 CYS A N 1
ATOM 717 C CA . CYS A 1 89 ? 17.537 -8.377 -22.596 1.00 94.81 89 CYS A CA 1
ATOM 718 C C . CYS A 1 89 ? 18.089 -7.910 -23.949 1.00 94.81 89 CYS A C 1
ATOM 720 O O . CYS A 1 89 ? 17.558 -6.968 -24.538 1.00 94.81 89 CYS A O 1
ATOM 722 N N . ILE A 1 90 ? 19.135 -8.585 -24.425 1.00 94.31 90 ILE A N 1
ATOM 723 C CA . ILE A 1 90 ? 19.708 -8.454 -25.766 1.00 94.31 90 ILE A CA 1
ATOM 724 C C . ILE A 1 90 ? 19.805 -9.876 -26.328 1.00 94.31 90 ILE A C 1
ATOM 726 O O . ILE A 1 90 ? 20.412 -10.740 -25.700 1.00 94.31 90 ILE A O 1
ATOM 730 N N . ASP A 1 91 ? 19.148 -10.138 -27.459 1.00 95.44 91 ASP A N 1
ATOM 731 C CA . ASP A 1 91 ? 19.131 -11.451 -28.130 1.00 95.44 91 ASP A CA 1
ATOM 732 C C . ASP A 1 91 ? 18.771 -12.643 -27.218 1.00 95.44 91 ASP A C 1
ATOM 734 O O . ASP A 1 91 ? 19.342 -13.728 -27.305 1.00 95.44 91 ASP A O 1
ATOM 738 N N . GLY A 1 92 ? 17.818 -12.453 -26.302 1.00 93.31 92 GLY A N 1
ATOM 739 C CA . GLY A 1 92 ? 17.398 -13.495 -25.355 1.00 93.31 92 GLY A CA 1
ATOM 740 C C . GLY A 1 92 ? 18.305 -13.643 -24.126 1.00 93.31 92 GLY A C 1
ATOM 741 O O . GLY A 1 92 ? 17.960 -14.384 -23.207 1.00 93.31 92 GLY A O 1
ATOM 742 N N . VAL A 1 93 ? 19.422 -12.911 -24.060 1.00 92.44 93 VAL A N 1
ATOM 743 C CA . VAL A 1 93 ? 20.372 -12.931 -22.941 1.00 92.44 93 VAL A CA 1
ATOM 744 C C . VAL A 1 93 ? 20.200 -11.681 -22.078 1.00 92.44 93 VAL A C 1
ATOM 746 O O . VAL A 1 93 ? 20.090 -10.565 -22.583 1.00 92.44 93 VAL A O 1
ATOM 749 N N . GLN A 1 94 ? 20.163 -11.851 -20.757 1.00 93.75 94 GLN A N 1
ATOM 750 C CA . GLN A 1 94 ? 20.124 -10.733 -19.814 1.00 93.75 94 GLN A CA 1
ATOM 751 C C . GLN A 1 94 ? 21.544 -10.176 -19.605 1.00 93.75 94 GLN A C 1
ATOM 753 O O . GLN A 1 94 ? 22.414 -10.921 -19.148 1.00 93.75 94 GLN A O 1
ATOM 758 N N . PRO A 1 95 ? 21.817 -8.897 -19.935 1.00 93.12 95 PRO A N 1
ATOM 759 C CA . PRO A 1 95 ? 23.152 -8.332 -19.779 1.00 93.12 95 PRO A CA 1
ATOM 760 C C . PRO A 1 95 ? 23.495 -8.124 -18.300 1.00 93.12 95 PRO A C 1
ATOM 762 O O . PRO A 1 95 ? 22.638 -7.752 -17.495 1.00 93.12 95 PRO A O 1
ATOM 765 N N . THR A 1 96 ? 24.767 -8.313 -17.950 1.00 91.69 96 THR A N 1
ATOM 766 C CA . THR A 1 96 ? 25.294 -8.138 -16.588 1.00 91.69 96 THR A CA 1
ATOM 767 C C . THR A 1 96 ? 25.542 -6.659 -16.279 1.00 91.69 96 THR A C 1
ATOM 769 O O . THR A 1 96 ? 26.684 -6.201 -16.238 1.00 91.69 96 THR A O 1
ATOM 772 N N . ILE A 1 97 ? 24.460 -5.903 -16.101 1.00 92.81 97 ILE A N 1
ATOM 773 C CA . ILE A 1 97 ? 24.470 -4.501 -15.659 1.00 92.81 97 ILE A CA 1
ATOM 774 C C . ILE A 1 97 ? 23.883 -4.388 -14.243 1.00 92.81 97 ILE A C 1
ATOM 776 O O . ILE A 1 97 ? 23.101 -5.258 -13.859 1.00 92.81 97 ILE A O 1
ATOM 780 N N . PRO A 1 98 ? 24.213 -3.337 -13.469 1.00 92.56 98 PRO A N 1
ATOM 781 C CA . PRO A 1 98 ? 23.738 -3.178 -12.089 1.00 92.56 98 PRO A CA 1
ATOM 782 C C . PRO A 1 98 ? 22.212 -3.184 -11.921 1.00 92.56 98 PRO A C 1
ATOM 784 O O . PRO A 1 98 ? 21.713 -3.512 -10.849 1.00 92.56 98 PRO A O 1
ATOM 787 N N . GLU A 1 99 ? 21.468 -2.793 -12.957 1.00 93.56 99 GLU A N 1
ATOM 788 C CA . GLU A 1 99 ? 20.004 -2.729 -12.947 1.00 93.56 99 GLU A CA 1
ATOM 789 C C . GLU A 1 99 ? 19.325 -4.101 -13.105 1.00 93.56 99 GLU A C 1
ATOM 791 O O . GLU A 1 99 ? 18.154 -4.240 -12.747 1.00 93.56 99 GLU A O 1
ATOM 796 N N . ASN A 1 100 ? 20.038 -5.106 -13.622 1.00 94.06 100 ASN A N 1
ATOM 797 C CA . ASN A 1 100 ? 19.510 -6.453 -13.822 1.00 94.06 100 ASN A CA 1
ATOM 798 C C . ASN A 1 100 ? 19.812 -7.352 -12.608 1.00 94.06 100 ASN A C 1
ATOM 800 O O . ASN A 1 100 ? 20.826 -7.165 -11.932 1.00 94.06 100 ASN A O 1
ATOM 804 N N . PRO A 1 101 ? 18.954 -8.347 -12.313 1.00 92.50 101 PRO A N 1
ATOM 805 C CA . PRO A 1 101 ? 19.210 -9.287 -11.231 1.00 92.50 101 PRO A CA 1
ATOM 806 C C . PRO A 1 101 ? 20.499 -10.087 -11.492 1.00 92.50 101 PRO A C 1
ATOM 808 O O . PRO A 1 101 ? 20.831 -10.374 -12.646 1.00 92.50 101 PRO A O 1
ATOM 811 N N . PRO A 1 102 ? 21.236 -10.467 -10.435 1.00 87.50 102 PRO A N 1
ATOM 812 C CA . PRO A 1 102 ? 22.431 -11.280 -10.591 1.00 87.50 102 PRO A CA 1
ATOM 813 C C . PRO A 1 102 ? 22.066 -12.654 -11.174 1.00 87.50 102 PRO A C 1
ATOM 815 O O . PRO A 1 102 ? 20.966 -13.157 -10.911 1.00 87.50 102 PRO A O 1
ATOM 818 N N . PRO A 1 103 ? 22.980 -13.296 -11.925 1.00 82.19 103 PRO A N 1
ATOM 819 C CA . PRO A 1 103 ? 22.771 -14.655 -12.400 1.00 82.19 103 PRO A CA 1
ATOM 820 C C . PRO A 1 103 ? 22.446 -15.568 -11.217 1.00 82.19 103 PRO A C 1
ATOM 822 O O . PRO A 1 103 ? 23.232 -15.674 -10.274 1.00 82.19 103 PRO A O 1
ATOM 825 N N . VAL A 1 104 ? 21.280 -16.210 -11.253 1.00 78.69 104 VAL A N 1
ATOM 826 C CA . VAL A 1 104 ? 20.900 -17.183 -10.227 1.00 78.69 104 VAL A CA 1
ATOM 827 C C . VAL A 1 104 ? 21.842 -18.376 -10.383 1.00 78.69 104 VAL A C 1
ATOM 829 O O . VAL A 1 104 ? 21.852 -19.024 -11.431 1.00 78.69 104 VAL A O 1
ATOM 832 N N . SER A 1 105 ? 22.681 -18.638 -9.379 1.00 70.81 105 SER A N 1
ATOM 833 C CA . SER A 1 105 ? 23.490 -19.858 -9.340 1.00 70.81 105 SER A CA 1
ATOM 834 C C . SER A 1 105 ? 22.563 -21.075 -9.409 1.00 70.81 105 SER A C 1
ATOM 836 O O . SER A 1 105 ? 21.565 -21.108 -8.688 1.00 70.81 105 SER A O 1
ATOM 838 N N . LYS A 1 106 ? 22.878 -22.029 -10.291 1.00 51.16 106 LYS A N 1
ATOM 839 C CA . LYS A 1 106 ? 22.164 -23.311 -10.397 1.00 51.16 106 LYS A CA 1
ATOM 840 C C . LYS A 1 106 ? 22.278 -24.135 -9.121 1.00 51.16 106 LYS A C 1
ATOM 842 O O . LYS A 1 106 ? 23.361 -24.085 -8.498 1.00 51.16 106 LYS A O 1
#

Secondary structure (DSSP, 8-state):
-HHHHHHHTT-SS--HHHHHHHHHHTTPPP-TTTT--S----EEEEETTEEEEE-------HHHHHHHHTTTTPPPPPPPP------S-BTTBPP--TTSPPP---